Protein AF-A0A7S4I7C9-F1 (afdb_monomer_lite)

Sequence (103 aa):
GVGNGGALPGGGGRRYTVTVQGGARVADLDAELGRRGLMAVASSHPGVGVVGCILGGGVGYASRKHGLACDNVTGAKIVTADGRVRRCSGGGPGPGPGGKNED

Organism: NCBI:txid265563

InterPro domains:
  IPR006094 FAD linked oxidase, N-terminal [PF01565] (16-89)
  IPR016166 FAD-binding domain, PCMH-type [PS51387] (1-103)
  IPR016169 FAD-binding, type PCMH, subdomain 2 [G3DSA:3.30.465.10] (2-103)
  IPR036318 FAD-binding, type PCMH-like superfamily [SSF56176] (15-90)
  IPR050416 FAD-linked Oxidoreductases in Biosynthetic Pathways [PTHR42973] (15-89)

Foldseek 3Di:
DKADWAFDDDDDDTDTDIDDDQADFLLNVCVVQVVVVHDAQAAPDRRDGRNVCLVVQHHDDCCVPQNTNVSSDQKDWDQDPVRDTDIDGPPPDGGPDGDDDDD

pLDDT: mean 80.71, std 20.02, range [33.78, 97.44]

Secondary structure (DSSP, 8-state):
-EEP--BPPSSSS--B--EE-TT-BHHHHHHHHHTTT---S--S-TTSBHHHHHHT----TTHHHH--TGGG--EEEEE-TTS-EEEEE-SS-PPP-PPP---

Structure (mmCIF, N/CA/C/O backbone):
data_AF-A0A7S4I7C9-F1
#
_entry.id   AF-A0A7S4I7C9-F1
#
loop_
_atom_site.group_PDB
_atom_site.id
_atom_site.type_symbol
_atom_site.label_atom_id
_atom_site.label_alt_id
_atom_site.label_comp_id
_atom_site.label_asym_id
_atom_site.label_entity_id
_atom_site.label_seq_id
_atom_site.pdbx_PDB_ins_code
_atom_site.Cartn_x
_atom_site.Cartn_y
_atom_site.Cartn_z
_atom_site.occupancy
_atom_site.B_iso_or_equiv
_atom_site.auth_seq_id
_atom_site.auth_comp_id
_atom_site.auth_asym_id
_atom_site.auth_atom_id
_atom_site.pdbx_PDB_model_num
ATOM 1 N N . GLY A 1 1 ? -11.426 -7.096 -3.349 1.00 55.12 1 GLY A N 1
ATOM 2 C CA . GLY A 1 1 ? -11.489 -6.756 -4.785 1.00 55.12 1 GLY A CA 1
ATOM 3 C C . GLY A 1 1 ? -10.744 -5.468 -5.098 1.00 55.12 1 GLY A C 1
ATOM 4 O O . GLY A 1 1 ? -10.448 -4.700 -4.184 1.00 55.12 1 GLY A O 1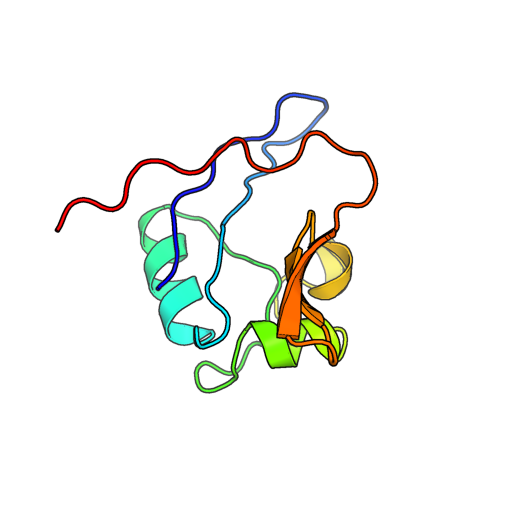
ATOM 5 N N . VAL A 1 2 ? -10.443 -5.248 -6.379 1.00 67.69 2 VAL A N 1
ATOM 6 C CA . VAL A 1 2 ? -9.883 -4.002 -6.935 1.00 67.69 2 VAL A CA 1
ATOM 7 C C . VAL A 1 2 ? -11.026 -3.272 -7.641 1.00 67.69 2 VAL A C 1
ATOM 9 O O . VAL A 1 2 ? -11.719 -3.860 -8.461 1.00 67.69 2 VAL A O 1
ATOM 12 N N . GLY A 1 3 ? -11.292 -2.029 -7.251 1.00 63.12 3 GLY A N 1
ATOM 13 C CA . GLY A 1 3 ? -12.405 -1.219 -7.737 1.00 63.12 3 GLY A CA 1
ATOM 14 C C . GLY A 1 3 ? -11.967 -0.156 -8.741 1.00 63.12 3 GLY A C 1
ATOM 15 O O . GLY A 1 3 ? -10.828 0.315 -8.722 1.00 63.12 3 GLY A O 1
ATOM 16 N N . ASN A 1 4 ? -12.906 0.263 -9.591 1.00 55.28 4 ASN A N 1
ATOM 17 C CA . ASN A 1 4 ? -12.697 1.317 -10.580 1.00 55.28 4 ASN A CA 1
ATOM 18 C C . ASN A 1 4 ? -12.232 2.630 -9.932 1.00 55.28 4 ASN A C 1
ATOM 20 O O . ASN A 1 4 ? -12.791 3.079 -8.930 1.00 55.28 4 ASN A O 1
ATOM 24 N N . GLY A 1 5 ? -11.270 3.297 -10.561 1.00 56.72 5 GLY A N 1
ATOM 25 C CA . GLY A 1 5 ? -11.037 4.715 -10.330 1.00 56.72 5 GLY A CA 1
ATOM 26 C C . GLY A 1 5 ? -10.700 5.439 -11.633 1.00 56.72 5 GLY A C 1
ATOM 27 O O . GLY A 1 5 ? -10.338 4.829 -12.641 1.00 56.72 5 GLY A O 1
ATOM 28 N N . GLY A 1 6 ? -10.966 6.744 -11.634 1.00 57.59 6 GLY A N 1
ATOM 29 C CA . GLY A 1 6 ? -10.916 7.598 -12.819 1.00 57.59 6 GLY A CA 1
ATOM 30 C C . GLY A 1 6 ? -9.614 8.386 -12.949 1.00 57.59 6 GLY A C 1
ATOM 31 O O . GLY A 1 6 ? -8.727 8.320 -12.093 1.00 57.59 6 GLY A O 1
ATOM 32 N N . ALA A 1 7 ? -9.517 9.152 -14.035 1.00 56.91 7 ALA A N 1
ATOM 33 C CA . ALA A 1 7 ? -8.467 10.148 -14.210 1.00 56.91 7 ALA A CA 1
ATOM 34 C C . ALA A 1 7 ? -8.726 11.361 -13.298 1.00 56.91 7 ALA A C 1
ATOM 36 O O . ALA A 1 7 ? -9.859 11.831 -13.205 1.00 56.91 7 ALA A O 1
ATOM 37 N N . LEU A 1 8 ? -7.685 11.876 -12.644 1.00 49.91 8 LEU A N 1
ATOM 38 C CA . LEU A 1 8 ? -7.765 13.126 -11.887 1.00 49.91 8 LEU A CA 1
ATOM 39 C C . LEU A 1 8 ? -7.668 14.327 -12.847 1.00 49.91 8 LEU A C 1
ATOM 41 O O . LEU A 1 8 ? -6.786 14.331 -13.711 1.00 49.91 8 LEU A O 1
ATOM 45 N N . PRO A 1 9 ? -8.525 15.355 -12.713 1.00 41.09 9 PRO A N 1
ATOM 46 C CA . PRO A 1 9 ? -8.378 16.586 -13.481 1.00 41.09 9 PRO A CA 1
ATOM 47 C C . PRO A 1 9 ? -7.222 17.445 -12.933 1.00 41.09 9 PRO A C 1
ATOM 49 O O . PRO A 1 9 ? -7.174 17.727 -11.738 1.00 41.09 9 PRO A O 1
ATOM 52 N N . GLY A 1 10 ? -6.318 17.888 -13.818 1.00 39.91 10 GLY A N 1
ATOM 53 C CA . GLY A 1 10 ? -5.306 18.920 -13.536 1.00 39.91 10 GLY A CA 1
ATOM 54 C C . GLY A 1 10 ? -3.861 18.555 -13.916 1.00 39.91 10 GLY A C 1
ATOM 55 O O . GLY A 1 10 ? -3.276 17.654 -13.331 1.00 39.91 10 GLY A O 1
ATOM 56 N N . GLY A 1 11 ? -3.284 19.317 -14.860 1.00 39.97 11 GLY A N 1
ATOM 57 C CA . GLY A 1 11 ? -1.839 19.573 -15.019 1.00 39.97 11 GLY A CA 1
ATOM 58 C C . GLY A 1 11 ? -0.915 18.439 -15.502 1.00 39.97 11 GLY A C 1
ATOM 59 O O . GLY A 1 11 ? -0.428 17.641 -14.712 1.00 39.97 11 GLY A O 1
ATOM 60 N N . GLY A 1 12 ? -0.554 18.451 -16.793 1.00 47.94 12 GLY A N 1
ATOM 61 C CA . GLY A 1 12 ? 0.724 17.928 -17.320 1.00 47.94 12 GLY A CA 1
ATOM 62 C C . GLY A 1 12 ? 0.885 16.416 -17.559 1.00 47.94 12 GLY A C 1
ATOM 63 O O . GLY A 1 12 ? 1.772 16.028 -18.316 1.00 47.94 12 GLY A O 1
ATOM 64 N N . GLY A 1 13 ? 0.032 15.551 -17.001 1.00 58.50 13 GLY A N 1
ATOM 65 C CA . GLY A 1 13 ? 0.058 14.104 -17.264 1.00 58.50 13 GLY A CA 1
ATOM 66 C C . GLY A 1 13 ? -1.219 13.394 -16.808 1.00 58.50 13 GLY A C 1
ATOM 67 O O . GLY A 1 13 ? -1.873 13.828 -15.864 1.00 58.50 13 GLY A O 1
ATOM 68 N N . ARG A 1 14 ? -1.609 12.297 -17.475 1.00 73.31 14 ARG A N 1
ATOM 69 C CA . ARG A 1 14 ? -2.797 11.511 -17.081 1.00 73.31 14 ARG A CA 1
ATOM 70 C C . ARG A 1 14 ? -2.496 10.746 -15.786 1.00 73.31 14 ARG A C 1
ATOM 72 O O . ARG A 1 14 ? -1.810 9.729 -15.824 1.00 73.31 14 ARG A O 1
ATOM 79 N N . ARG A 1 15 ? -3.007 11.226 -14.647 1.00 75.50 15 ARG A N 1
ATOM 80 C CA . ARG A 1 15 ? -2.949 10.522 -13.354 1.00 75.50 15 ARG A CA 1
ATOM 81 C C . ARG A 1 15 ? -4.248 9.757 -13.132 1.00 75.50 15 ARG A C 1
ATOM 83 O O . ARG A 1 15 ? -5.321 10.351 -13.172 1.00 75.50 15 ARG A O 1
ATOM 90 N N . TYR A 1 16 ? -4.148 8.457 -12.887 1.00 87.19 16 TYR A N 1
ATOM 91 C CA . TYR A 1 16 ? -5.287 7.592 -12.578 1.00 87.19 16 TYR A CA 1
ATOM 92 C C . TYR A 1 16 ? -5.297 7.254 -11.094 1.00 87.19 16 TYR A C 1
ATOM 94 O O . TYR A 1 16 ? -4.244 7.162 -10.466 1.00 87.19 16 TYR A O 1
ATOM 102 N N . THR A 1 17 ? -6.485 7.071 -10.535 1.00 90.25 17 THR A N 1
ATOM 103 C CA . THR A 1 17 ? -6.664 6.527 -9.185 1.00 90.25 17 THR A CA 1
ATOM 104 C C . THR A 1 17 ? -7.317 5.160 -9.292 1.00 90.25 17 THR A C 1
ATOM 106 O O . THR A 1 17 ? -8.094 4.917 -10.206 1.00 90.25 17 THR A O 1
ATOM 109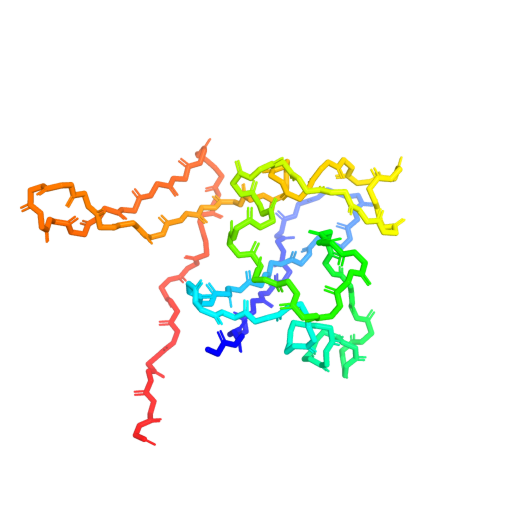 N N . VAL A 1 18 ? -7.010 4.266 -8.360 1.00 91.94 18 VAL A N 1
ATOM 110 C CA . VAL A 1 18 ? -7.639 2.951 -8.221 1.00 91.94 18 VAL A CA 1
ATOM 111 C C . VAL A 1 18 ? -7.981 2.754 -6.750 1.00 91.94 18 VAL A C 1
ATOM 113 O O . VAL A 1 18 ? -7.212 3.161 -5.879 1.00 91.94 18 VAL A O 1
ATOM 116 N N . THR A 1 19 ? -9.141 2.164 -6.460 1.00 93.81 19 THR A N 1
ATOM 117 C CA . THR A 1 19 ? -9.512 1.830 -5.079 1.00 93.81 19 THR A CA 1
ATOM 118 C C . THR A 1 19 ? -9.237 0.356 -4.846 1.00 93.81 19 THR A C 1
ATOM 120 O O . THR A 1 19 ? -9.781 -0.491 -5.543 1.00 93.81 19 THR A O 1
ATOM 123 N N . VAL A 1 20 ? -8.423 0.028 -3.851 1.00 92.88 20 VAL A N 1
ATOM 124 C CA . VAL A 1 20 ? -8.097 -1.358 -3.496 1.00 92.88 20 VAL A CA 1
ATOM 125 C C . VAL A 1 20 ? -8.701 -1.709 -2.146 1.00 92.88 20 VAL A C 1
ATOM 127 O O . VAL A 1 20 ? -8.715 -0.891 -1.226 1.00 92.88 20 VAL A O 1
ATOM 130 N N . GLN A 1 21 ? -9.222 -2.926 -2.013 1.00 93.94 21 GLN A N 1
ATOM 131 C CA . GLN A 1 21 ? -9.673 -3.415 -0.714 1.00 93.94 21 GLN A CA 1
ATOM 132 C C . GLN A 1 21 ? -8.516 -3.926 0.144 1.00 93.94 21 GLN A C 1
ATOM 134 O O . GLN A 1 21 ? -7.481 -4.340 -0.372 1.00 93.94 21 GLN A O 1
ATOM 139 N N . GLY A 1 22 ? -8.736 -3.944 1.463 1.00 91.62 22 GLY A N 1
ATOM 140 C CA . GLY A 1 22 ? -7.716 -4.259 2.469 1.00 91.62 22 GLY A CA 1
ATOM 141 C C . GLY A 1 22 ? -6.970 -5.579 2.257 1.00 91.62 22 GLY A C 1
ATOM 142 O O . GLY A 1 22 ? -5.783 -5.660 2.551 1.00 91.62 22 GLY A O 1
ATOM 143 N N . GLY A 1 23 ? -7.652 -6.591 1.715 1.00 94.12 23 GLY A N 1
ATOM 144 C CA . GLY A 1 23 ? -7.093 -7.922 1.461 1.00 94.12 23 GLY A CA 1
ATOM 145 C C . GLY A 1 23 ? -6.617 -8.176 0.028 1.00 94.12 23 GLY A C 1
ATOM 146 O O . GLY A 1 23 ? -6.358 -9.326 -0.305 1.00 94.12 23 GLY A O 1
ATOM 147 N N . ALA A 1 24 ? -6.555 -7.160 -0.840 1.00 95.38 24 ALA A N 1
ATOM 148 C CA . ALA A 1 24 ? -6.132 -7.352 -2.229 1.00 95.38 24 ALA A CA 1
ATOM 149 C C . ALA A 1 24 ? -4.650 -7.752 -2.322 1.00 95.38 24 ALA A C 1
ATOM 151 O O . ALA A 1 24 ? -3.807 -7.210 -1.595 1.00 95.38 24 ALA A O 1
ATOM 152 N N . ARG A 1 25 ? -4.329 -8.666 -3.245 1.00 96.62 25 ARG A N 1
ATOM 153 C CA . ARG A 1 25 ? -2.946 -9.024 -3.586 1.00 96.62 25 ARG A CA 1
ATOM 154 C C . ARG A 1 25 ? -2.449 -8.196 -4.763 1.00 96.62 25 ARG A C 1
ATOM 156 O O . ARG A 1 25 ? -3.242 -7.714 -5.570 1.00 96.62 25 ARG A O 1
ATOM 163 N N . VAL A 1 26 ? -1.129 -8.052 -4.870 1.00 94.62 26 VAL A N 1
ATOM 164 C CA . VAL A 1 26 ? -0.495 -7.379 -6.015 1.00 94.62 26 VAL A CA 1
ATOM 165 C C . VAL A 1 26 ? -0.907 -8.046 -7.328 1.00 94.62 26 VAL A C 1
ATOM 167 O O . VAL A 1 26 ? -1.251 -7.343 -8.268 1.00 94.62 26 VAL A O 1
ATOM 170 N N . ALA A 1 27 ? -0.990 -9.380 -7.367 1.00 94.69 27 ALA A N 1
ATOM 171 C CA . ALA A 1 27 ? -1.466 -10.101 -8.548 1.00 94.69 27 ALA A CA 1
ATOM 172 C C . ALA A 1 27 ? -2.860 -9.643 -9.021 1.00 94.69 27 ALA A C 1
ATOM 174 O O . ALA A 1 27 ? -3.068 -9.456 -10.218 1.00 94.69 27 ALA A O 1
ATOM 175 N N . ASP A 1 28 ? -3.800 -9.427 -8.093 1.00 94.44 28 ASP A N 1
ATOM 176 C CA . ASP A 1 28 ? -5.163 -8.988 -8.423 1.00 94.44 28 ASP A CA 1
ATOM 177 C C . ASP A 1 28 ? -5.164 -7.553 -8.968 1.00 94.44 28 ASP A C 1
ATOM 179 O O . ASP A 1 28 ? -5.903 -7.221 -9.896 1.00 94.44 28 ASP A O 1
ATOM 183 N N . LEU A 1 29 ? -4.322 -6.696 -8.382 1.00 93.81 29 LEU A N 1
ATOM 184 C CA . LEU A 1 29 ? -4.136 -5.310 -8.801 1.00 93.81 29 LEU A CA 1
ATOM 185 C C . LEU A 1 29 ? -3.534 -5.226 -10.205 1.00 93.81 29 LEU A C 1
ATOM 187 O O . LEU A 1 29 ? -4.067 -4.513 -11.053 1.00 93.81 29 LEU A O 1
ATOM 191 N N . ASP A 1 30 ? -2.468 -5.978 -10.462 1.00 93.31 30 ASP A N 1
ATOM 192 C CA . ASP A 1 30 ? -1.786 -5.990 -11.753 1.00 93.31 30 ASP A CA 1
ATOM 193 C C . ASP A 1 30 ? -2.657 -6.605 -12.849 1.00 93.31 30 ASP A C 1
ATOM 195 O O . ASP A 1 30 ? -2.686 -6.088 -13.965 1.00 93.31 30 ASP A O 1
ATOM 199 N N . ALA A 1 31 ? -3.420 -7.659 -12.541 1.00 93.25 31 ALA A N 1
ATOM 200 C CA . ALA A 1 31 ? -4.361 -8.247 -13.490 1.00 93.25 31 ALA A CA 1
ATOM 201 C C . ALA A 1 31 ? -5.443 -7.239 -13.913 1.00 93.25 31 ALA A C 1
ATOM 203 O O . ALA A 1 31 ? -5.723 -7.096 -15.104 1.00 93.25 31 ALA A O 1
ATOM 204 N N . GLU A 1 32 ? -6.027 -6.505 -12.962 1.00 92.06 32 GLU A N 1
ATOM 205 C CA . GLU A 1 32 ? -7.075 -5.523 -13.255 1.00 92.06 32 GLU A CA 1
ATOM 206 C C . GLU A 1 32 ? -6.534 -4.292 -13.997 1.00 92.06 32 GLU A C 1
ATOM 208 O O . GLU A 1 32 ? -7.131 -3.824 -14.971 1.00 92.06 32 GLU A O 1
ATOM 213 N N . LEU A 1 33 ? -5.383 -3.766 -13.574 1.00 91.31 33 LEU A N 1
ATOM 214 C CA . LEU A 1 33 ? -4.770 -2.600 -14.210 1.00 91.31 33 LEU A CA 1
ATOM 215 C C . LEU A 1 33 ? -4.167 -2.936 -15.578 1.00 91.31 33 LEU A C 1
ATOM 217 O O . LEU A 1 33 ? -4.293 -2.139 -16.512 1.00 91.31 33 LEU A O 1
ATOM 221 N N . GLY A 1 34 ? -3.595 -4.130 -15.735 1.00 89.94 34 GLY A N 1
ATOM 222 C CA . GLY A 1 34 ? -3.011 -4.608 -16.986 1.00 89.94 34 GLY A CA 1
ATOM 223 C C . GLY A 1 34 ? -4.028 -4.661 -18.125 1.00 89.94 34 GLY A C 1
ATOM 224 O O . GLY A 1 34 ? -3.725 -4.233 -19.238 1.00 89.94 34 GLY A O 1
ATOM 225 N N . ARG A 1 35 ? -5.282 -5.044 -17.838 1.00 90.69 35 ARG A N 1
ATOM 226 C CA . ARG A 1 35 ? -6.400 -5.005 -18.807 1.00 90.69 35 ARG A CA 1
ATOM 227 C C . ARG A 1 35 ? -6.706 -3.602 -19.341 1.00 90.69 35 ARG A C 1
ATOM 229 O O . ARG A 1 35 ? -7.387 -3.466 -20.353 1.00 90.69 35 ARG A O 1
ATOM 236 N N . ARG A 1 36 ? -6.221 -2.565 -18.658 1.00 86.81 36 ARG A N 1
ATOM 237 C CA . ARG A 1 36 ? -6.437 -1.146 -18.971 1.00 86.81 36 ARG A CA 1
ATOM 238 C C . ARG A 1 36 ? -5.160 -0.457 -19.457 1.00 86.81 36 ARG A C 1
ATOM 240 O O . ARG A 1 36 ? -5.172 0.755 -19.658 1.00 86.81 36 ARG A O 1
ATOM 247 N N . GLY A 1 37 ? -4.063 -1.203 -19.612 1.00 89.31 37 GLY A N 1
ATOM 248 C CA . GLY A 1 37 ? -2.747 -0.645 -19.925 1.00 89.31 37 GLY A CA 1
ATOM 249 C C . GLY A 1 37 ? -2.197 0.260 -18.817 1.00 89.31 37 GLY A C 1
ATOM 250 O O . GLY A 1 37 ? -1.441 1.188 -19.100 1.00 89.31 37 GLY A O 1
ATOM 251 N N . LEU A 1 38 ? -2.615 0.036 -17.568 1.00 90.50 38 LEU A N 1
ATOM 252 C CA . LEU A 1 38 ? -2.189 0.794 -16.394 1.00 90.50 38 LEU A CA 1
ATOM 253 C C . LEU A 1 38 ? -1.300 -0.066 -15.488 1.00 90.50 38 LEU A C 1
ATOM 255 O O . LEU A 1 38 ? -1.337 -1.292 -15.529 1.00 90.50 38 LEU A O 1
ATOM 259 N N . MET A 1 39 ? -0.526 0.599 -14.633 1.00 89.31 39 MET A N 1
ATOM 260 C CA . MET A 1 39 ? 0.282 -0.021 -13.584 1.00 89.31 39 MET A CA 1
ATOM 261 C C . MET A 1 39 ? 0.240 0.871 -12.343 1.00 89.31 39 MET A C 1
ATOM 263 O O . MET A 1 39 ? 0.284 2.098 -12.459 1.00 89.31 39 MET A O 1
ATOM 267 N N . ALA A 1 40 ? 0.160 0.261 -11.162 1.00 90.44 40 ALA A N 1
ATOM 268 C CA . ALA A 1 40 ? 0.293 0.961 -9.890 1.00 90.44 40 ALA A CA 1
ATOM 269 C C . ALA A 1 40 ? 1.724 0.852 -9.352 1.00 90.44 40 ALA A C 1
ATOM 271 O O . ALA A 1 40 ? 2.471 -0.070 -9.678 1.00 90.44 40 ALA A O 1
ATOM 272 N N . VAL A 1 41 ? 2.101 1.786 -8.482 1.00 91.94 41 VAL A N 1
ATOM 273 C CA . VAL A 1 41 ? 3.312 1.645 -7.671 1.00 91.94 41 VAL A CA 1
ATOM 274 C C . VAL A 1 41 ? 2.993 0.685 -6.523 1.00 91.94 41 VAL A C 1
ATOM 276 O O . VAL A 1 41 ? 2.299 1.055 -5.581 1.00 91.94 41 VAL A O 1
ATOM 279 N N . ALA A 1 42 ? 3.463 -0.555 -6.624 1.00 92.56 42 ALA A N 1
ATOM 280 C CA . ALA A 1 42 ? 3.305 -1.609 -5.621 1.00 92.56 42 ALA A CA 1
ATOM 281 C C . ALA A 1 42 ? 4.553 -2.509 -5.601 1.00 92.56 42 ALA A C 1
ATOM 283 O O . ALA A 1 42 ? 5.471 -2.306 -6.396 1.00 92.56 42 ALA A O 1
ATOM 284 N N . SER A 1 43 ? 4.603 -3.492 -4.696 1.00 91.31 43 SER A N 1
ATOM 285 C CA . SER A 1 43 ? 5.670 -4.505 -4.671 1.00 91.31 43 SER A CA 1
ATOM 286 C C . SER A 1 43 ? 5.755 -5.250 -6.006 1.00 91.31 43 SER A C 1
ATOM 288 O O . SER A 1 43 ? 4.743 -5.456 -6.661 1.00 91.31 43 SER A O 1
ATOM 290 N N . SER A 1 44 ? 6.946 -5.710 -6.391 1.00 90.50 44 SER A N 1
ATOM 291 C CA . SER A 1 44 ? 7.123 -6.593 -7.553 1.00 90.50 44 SER A CA 1
ATOM 292 C C . SER A 1 44 ? 6.705 -8.047 -7.297 1.00 90.50 44 SER A C 1
ATOM 294 O O . SER A 1 44 ? 6.670 -8.839 -8.236 1.00 90.50 44 SER A O 1
ATOM 296 N N . HIS A 1 45 ? 6.419 -8.433 -6.046 1.00 92.62 45 HIS A N 1
ATOM 297 C CA . HIS A 1 45 ? 6.060 -9.810 -5.715 1.00 92.62 45 HIS A CA 1
ATOM 298 C C . HIS A 1 45 ? 4.532 -10.015 -5.717 1.00 92.62 45 HIS A C 1
ATOM 300 O O . HIS A 1 45 ? 3.836 -9.413 -4.894 1.00 92.62 45 HIS A O 1
ATOM 306 N N . PRO A 1 46 ? 3.989 -10.915 -6.560 1.00 90.19 46 PRO A N 1
ATOM 307 C CA . PRO A 1 46 ? 2.544 -11.036 -6.792 1.00 90.19 46 PRO A CA 1
ATOM 308 C C . PRO A 1 46 ? 1.752 -11.500 -5.560 1.00 90.19 46 PRO A C 1
ATOM 310 O O . PRO A 1 46 ? 0.588 -11.133 -5.397 1.00 90.19 46 PRO A O 1
ATOM 313 N N . GLY A 1 47 ? 2.376 -12.294 -4.680 1.00 93.69 47 GLY A N 1
ATOM 314 C CA . GLY A 1 47 ? 1.748 -12.820 -3.464 1.00 93.69 47 GLY A CA 1
ATOM 315 C C . GLY A 1 47 ? 1.621 -11.814 -2.314 1.00 93.69 47 GLY A C 1
ATOM 316 O O . GLY A 1 47 ? 0.931 -12.099 -1.337 1.00 93.69 47 GLY A O 1
ATOM 317 N N . VAL A 1 48 ? 2.267 -10.647 -2.406 1.00 94.94 48 VAL A N 1
ATOM 318 C CA . VAL A 1 48 ? 2.241 -9.632 -1.345 1.00 94.94 48 VAL A CA 1
ATOM 319 C C . VAL A 1 48 ? 0.875 -8.941 -1.299 1.00 94.94 48 VAL A C 1
ATOM 321 O O . VAL A 1 48 ? 0.267 -8.640 -2.327 1.00 94.94 48 VAL A O 1
ATOM 324 N N . GLY A 1 49 ? 0.391 -8.665 -0.086 1.00 95.56 49 GLY A N 1
ATOM 325 C CA . GLY A 1 49 ? -0.797 -7.841 0.122 1.00 95.56 49 GLY A CA 1
ATOM 326 C C . GLY A 1 49 ? -0.518 -6.370 -0.192 1.00 95.56 49 GLY A C 1
ATOM 327 O O . GLY A 1 49 ? 0.455 -5.799 0.304 1.00 95.56 49 GLY A O 1
ATOM 328 N N . VAL A 1 50 ? -1.397 -5.733 -0.968 1.00 95.38 50 VAL A N 1
ATOM 329 C CA . VAL A 1 50 ? -1.228 -4.341 -1.424 1.00 95.38 50 VAL A CA 1
ATOM 330 C C . VAL A 1 50 ? -1.155 -3.375 -0.241 1.00 95.38 50 VAL A C 1
ATOM 332 O O . VAL A 1 50 ? -0.252 -2.545 -0.170 1.00 95.38 50 VAL A O 1
ATOM 335 N N . VAL A 1 51 ? -2.066 -3.508 0.728 1.00 94.69 51 VAL A N 1
ATOM 336 C CA . VAL A 1 51 ? -2.106 -2.610 1.894 1.00 94.69 51 VAL A CA 1
ATOM 337 C C . VAL A 1 51 ? -0.879 -2.780 2.786 1.00 94.69 51 VAL A C 1
ATOM 339 O O . VAL A 1 51 ? -0.312 -1.783 3.219 1.00 94.69 51 VAL A O 1
ATOM 342 N N . GLY A 1 52 ? -0.415 -4.013 3.008 1.00 93.94 52 GLY A N 1
ATOM 343 C CA . GLY A 1 52 ? 0.816 -4.256 3.768 1.00 93.94 52 GLY A CA 1
ATOM 344 C C . GLY A 1 52 ? 2.041 -3.632 3.094 1.00 93.94 52 GLY A C 1
ATOM 345 O O . GLY A 1 52 ? 2.845 -2.983 3.758 1.00 93.94 52 GLY A O 1
ATOM 346 N N . CYS A 1 53 ? 2.140 -3.757 1.766 1.00 95.00 53 CYS A N 1
ATOM 347 C CA . CYS A 1 53 ? 3.191 -3.118 0.974 1.00 95.00 53 CYS A CA 1
ATOM 348 C C . CYS A 1 53 ? 3.183 -1.591 1.129 1.00 95.00 53 CYS A C 1
ATOM 350 O O . CYS A 1 53 ? 4.231 -1.001 1.375 1.00 95.00 53 CYS A O 1
ATOM 352 N N . ILE A 1 54 ? 2.008 -0.969 1.031 1.00 95.12 54 ILE A N 1
ATOM 353 C CA . ILE A 1 54 ? 1.836 0.481 1.171 1.00 95.12 54 ILE A CA 1
ATOM 354 C C . ILE A 1 54 ? 2.216 0.959 2.577 1.00 95.12 54 ILE A C 1
ATOM 356 O O . ILE A 1 54 ? 2.942 1.939 2.712 1.00 95.12 54 ILE A O 1
ATOM 360 N N . LEU A 1 55 ? 1.746 0.280 3.628 1.00 92.75 55 LEU A N 1
ATOM 361 C CA . LEU A 1 55 ? 2.022 0.679 5.013 1.00 92.75 55 LEU A CA 1
ATOM 362 C C . LEU A 1 55 ? 3.507 0.545 5.381 1.00 92.75 55 LEU A C 1
ATOM 364 O O . LEU A 1 55 ? 3.990 1.288 6.229 1.00 92.75 55 LEU A O 1
ATOM 368 N N . GLY A 1 56 ? 4.234 -0.361 4.723 1.00 92.94 56 GLY A N 1
ATOM 369 C CA . GLY A 1 56 ? 5.691 -0.483 4.826 1.00 92.94 56 GLY A CA 1
ATOM 370 C C . GLY A 1 56 ? 6.481 0.429 3.875 1.00 92.94 56 GLY A C 1
ATOM 371 O O . GLY A 1 56 ? 7.688 0.248 3.734 1.00 92.94 56 GLY A O 1
ATOM 372 N N . GLY A 1 57 ? 5.829 1.360 3.173 1.00 91.62 57 GLY A N 1
ATOM 373 C CA . GLY A 1 57 ? 6.426 2.213 2.142 1.00 91.62 57 GLY A CA 1
ATOM 374 C C . GLY A 1 57 ? 6.238 1.633 0.741 1.00 91.62 57 GLY A C 1
ATOM 375 O O . GLY A 1 57 ? 5.517 2.202 -0.074 1.00 91.62 57 GLY A O 1
ATOM 376 N N . GLY A 1 58 ? 6.840 0.469 0.486 1.00 89.12 58 GLY A N 1
ATOM 377 C CA . GLY A 1 58 ? 6.615 -0.325 -0.725 1.00 89.12 58 GLY A CA 1
ATOM 378 C C . GLY A 1 58 ? 7.426 0.126 -1.943 1.00 89.12 58 GLY A C 1
ATOM 379 O O . GLY A 1 58 ? 7.226 1.214 -2.480 1.00 89.12 58 GLY A O 1
ATOM 380 N N . VAL A 1 59 ? 8.317 -0.754 -2.411 1.00 92.69 59 VAL A N 1
ATOM 381 C CA . VAL A 1 59 ? 9.181 -0.539 -3.584 1.00 92.69 59 VAL A CA 1
ATOM 382 C C . VAL A 1 59 ? 8.834 -1.549 -4.677 1.00 92.69 59 VAL A C 1
ATOM 384 O O . VAL A 1 59 ? 8.714 -2.744 -4.404 1.00 92.69 59 VAL A O 1
ATOM 387 N N . GLY A 1 60 ? 8.744 -1.081 -5.921 1.00 89.44 60 GLY A N 1
ATOM 388 C CA . GLY A 1 60 ? 8.631 -1.930 -7.105 1.00 89.44 60 GLY A CA 1
ATOM 389 C C . GLY A 1 60 ? 9.081 -1.235 -8.384 1.00 89.44 60 GLY A C 1
ATOM 390 O O . GLY A 1 60 ? 9.786 -0.226 -8.356 1.00 89.44 60 GLY A O 1
ATOM 391 N N . TYR A 1 61 ? 8.681 -1.785 -9.531 1.00 89.50 61 TYR A N 1
ATOM 392 C CA . TYR A 1 61 ? 9.200 -1.382 -10.845 1.00 89.50 61 TYR A CA 1
ATOM 393 C C . TYR A 1 61 ? 9.006 0.107 -11.154 1.00 89.50 61 TYR A C 1
ATOM 395 O O 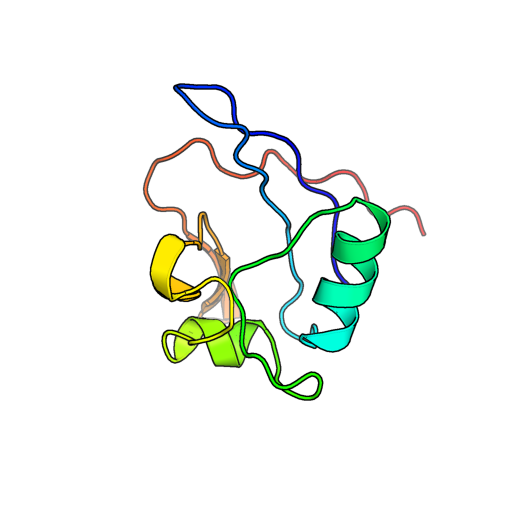. TYR A 1 61 ? 9.903 0.763 -11.687 1.00 89.50 61 TYR A O 1
ATOM 403 N N . ALA A 1 62 ? 7.853 0.654 -10.774 1.00 88.69 62 ALA A N 1
ATOM 404 C CA . ALA A 1 62 ? 7.501 2.048 -11.003 1.00 88.69 62 ALA A CA 1
ATOM 405 C C . ALA A 1 62 ? 8.147 3.020 -9.993 1.00 88.69 62 ALA A C 1
ATOM 407 O O . ALA A 1 62 ? 8.117 4.235 -10.212 1.00 88.69 62 ALA A O 1
ATOM 408 N N . SER A 1 63 ? 8.773 2.521 -8.919 1.00 90.31 63 SER A N 1
ATOM 409 C CA . SER A 1 63 ? 9.170 3.369 -7.792 1.00 90.31 63 SER A CA 1
ATOM 410 C C . SER A 1 63 ? 10.270 4.374 -8.112 1.00 90.31 63 SER A C 1
ATOM 412 O O . SER A 1 63 ? 10.242 5.492 -7.608 1.00 90.31 63 SER A O 1
ATOM 414 N N . ARG A 1 64 ? 11.201 4.047 -9.022 1.00 89.00 64 ARG A N 1
ATOM 415 C CA . ARG A 1 64 ? 12.255 4.996 -9.437 1.00 89.00 64 ARG A CA 1
ATOM 416 C C . ARG A 1 64 ? 11.705 6.275 -10.071 1.00 89.00 64 ARG A C 1
ATOM 418 O O . ARG A 1 64 ? 12.362 7.305 -10.015 1.00 89.00 64 ARG A O 1
ATOM 425 N N . LYS A 1 65 ? 10.540 6.193 -10.717 1.00 88.75 65 LYS A N 1
ATOM 426 C CA . LYS A 1 65 ? 9.911 7.320 -11.418 1.00 88.75 65 LYS A CA 1
ATOM 427 C C . LYS A 1 65 ? 8.799 7.971 -10.596 1.00 88.75 65 LYS A C 1
ATOM 429 O O . LYS A 1 65 ? 8.55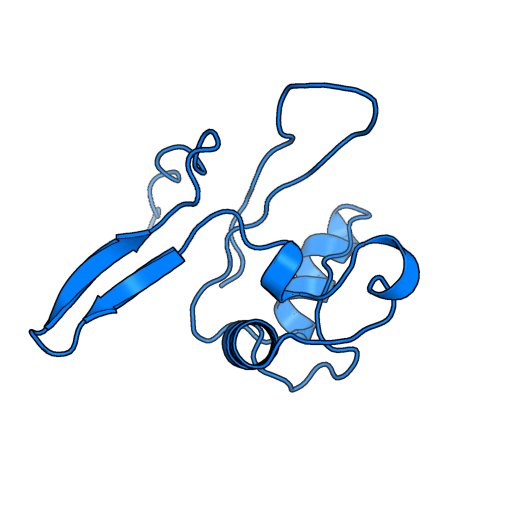4 9.161 -10.754 1.00 88.75 65 LYS A O 1
ATOM 434 N N . HIS A 1 66 ? 8.116 7.190 -9.761 1.00 87.31 66 HIS A N 1
ATOM 435 C CA . HIS A 1 66 ? 6.871 7.597 -9.108 1.00 87.31 66 HIS A CA 1
ATOM 436 C C . HIS A 1 66 ? 6.928 7.591 -7.573 1.00 87.31 66 HIS A C 1
ATOM 438 O O . HIS A 1 66 ? 5.906 7.845 -6.944 1.00 87.31 66 HIS A O 1
ATOM 444 N N . GLY A 1 67 ? 8.093 7.337 -6.970 1.00 92.31 67 GLY A N 1
ATOM 445 C CA . GLY A 1 67 ? 8.252 7.266 -5.515 1.00 92.31 67 GLY A CA 1
ATOM 446 C C . GLY A 1 67 ? 7.814 5.924 -4.931 1.00 92.31 67 GLY A C 1
ATOM 447 O O . GLY A 1 67 ? 7.657 4.930 -5.639 1.00 92.31 67 GLY A O 1
ATOM 448 N N . LEU A 1 68 ? 7.638 5.865 -3.619 1.00 93.81 68 LEU A N 1
ATOM 449 C CA . LEU A 1 68 ? 7.165 4.669 -2.930 1.00 93.81 68 LEU A CA 1
ATOM 450 C C . LEU A 1 68 ? 5.663 4.448 -3.159 1.00 93.81 68 LEU A C 1
ATOM 452 O O . LEU A 1 68 ? 4.925 5.352 -3.559 1.00 93.81 68 LEU A O 1
ATOM 456 N N . ALA A 1 69 ? 5.180 3.237 -2.885 1.00 93.00 69 ALA A N 1
ATOM 457 C CA . ALA A 1 69 ? 3.750 2.941 -2.946 1.00 93.00 69 ALA A CA 1
ATOM 458 C C . ALA A 1 69 ? 2.949 3.849 -1.989 1.00 93.00 69 ALA A C 1
ATOM 460 O O . ALA A 1 69 ? 1.876 4.330 -2.357 1.00 93.00 69 ALA A O 1
ATOM 461 N N . CYS A 1 70 ? 3.496 4.165 -0.807 1.00 92.81 70 CYS A N 1
ATOM 462 C CA . CYS A 1 70 ? 2.897 5.103 0.147 1.00 92.81 70 CYS A CA 1
ATOM 463 C C . CYS A 1 70 ? 2.751 6.530 -0.399 1.00 92.81 70 CYS A C 1
ATOM 465 O O . CYS A 1 70 ? 1.737 7.174 -0.135 1.00 92.81 70 CYS A O 1
ATOM 467 N N . ASP A 1 71 ? 3.697 6.995 -1.221 1.00 91.69 71 ASP A N 1
ATOM 468 C CA . ASP A 1 71 ? 3.682 8.348 -1.801 1.00 91.69 71 ASP A CA 1
ATOM 469 C C . ASP A 1 71 ? 2.536 8.534 -2.810 1.00 91.69 71 ASP A C 1
ATOM 471 O O . ASP A 1 71 ? 2.170 9.650 -3.184 1.00 91.69 71 ASP A O 1
ATOM 475 N N . ASN A 1 72 ? 1.948 7.423 -3.259 1.00 90.50 72 ASN A N 1
ATOM 476 C CA . ASN A 1 72 ? 0.879 7.391 -4.245 1.00 90.50 72 ASN A CA 1
ATOM 477 C C . ASN A 1 72 ? -0.519 7.204 -3.624 1.00 90.50 72 ASN A C 1
ATOM 479 O O . ASN A 1 72 ? -1.508 7.154 -4.359 1.00 90.50 72 ASN A O 1
ATOM 483 N N . VAL A 1 73 ? -0.635 7.146 -2.291 1.00 91.69 73 VAL A N 1
ATOM 484 C CA . VAL A 1 73 ? -1.923 7.016 -1.590 1.00 91.69 73 VAL A CA 1
ATOM 485 C C . VAL A 1 73 ? -2.644 8.361 -1.527 1.00 91.69 73 VAL A C 1
ATOM 487 O O . VAL A 1 73 ? -2.152 9.327 -0.952 1.00 91.69 73 VAL A O 1
ATOM 490 N N . THR A 1 74 ? -3.863 8.418 -2.066 1.00 91.81 74 THR A N 1
ATOM 491 C CA . THR A 1 74 ? -4.705 9.631 -2.041 1.00 91.81 74 THR A CA 1
ATOM 492 C C . THR A 1 74 ? -5.700 9.651 -0.876 1.00 91.81 74 THR A C 1
ATOM 494 O O . THR A 1 74 ? -6.158 10.716 -0.457 1.00 91.81 74 THR A O 1
ATOM 497 N N . GLY A 1 75 ? -6.016 8.485 -0.311 1.00 92.31 75 GLY A N 1
ATOM 498 C CA . GLY A 1 75 ? -6.839 8.354 0.883 1.00 92.31 75 GLY A CA 1
ATOM 499 C C . GLY A 1 75 ? -7.038 6.903 1.310 1.00 92.31 75 GLY A C 1
ATOM 500 O O . GLY A 1 75 ? -6.728 5.973 0.570 1.00 92.31 75 GLY A O 1
ATOM 501 N N . ALA A 1 76 ? -7.574 6.715 2.513 1.00 94.12 76 ALA A N 1
ATOM 502 C CA . ALA A 1 76 ? -7.843 5.405 3.093 1.00 94.12 76 ALA A CA 1
ATOM 503 C C . ALA A 1 76 ? -9.139 5.407 3.911 1.00 94.12 76 ALA A C 1
ATOM 505 O O . ALA A 1 76 ? -9.514 6.411 4.522 1.00 94.12 76 ALA A O 1
ATOM 506 N N . LYS A 1 77 ? -9.811 4.253 3.940 1.00 95.12 77 LYS A N 1
ATOM 507 C CA . LYS A 1 77 ? -10.889 3.943 4.883 1.00 95.12 77 LYS A CA 1
ATOM 508 C C . LYS A 1 77 ? -10.326 2.957 5.902 1.00 95.12 77 LYS A C 1
ATOM 510 O O . LYS A 1 77 ? -9.966 1.846 5.525 1.00 95.12 77 LYS A O 1
ATOM 515 N N . ILE A 1 78 ? -10.236 3.373 7.159 1.00 94.62 78 ILE A N 1
ATOM 516 C CA . ILE A 1 78 ? -9.625 2.596 8.242 1.00 94.62 78 ILE A CA 1
ATOM 517 C C . ILE A 1 78 ? -10.650 2.303 9.334 1.00 94.62 78 ILE A C 1
ATOM 519 O O . ILE A 1 78 ? -11.608 3.057 9.506 1.00 94.62 78 ILE A O 1
ATOM 523 N N . VAL A 1 79 ? -10.441 1.219 10.075 1.00 95.81 79 VAL A N 1
ATOM 524 C CA . VAL A 1 79 ? -11.155 0.942 11.326 1.00 95.81 79 VAL A CA 1
ATOM 525 C C . VAL A 1 79 ? -10.201 1.269 12.467 1.00 95.81 79 VAL A C 1
ATOM 527 O O . VAL A 1 79 ? -9.094 0.737 12.512 1.00 95.81 79 VAL A O 1
ATOM 530 N N . THR A 1 80 ? -10.592 2.190 13.343 1.00 96.94 80 THR A N 1
ATOM 531 C CA . THR A 1 80 ? -9.811 2.568 14.525 1.00 96.94 80 THR A CA 1
ATOM 532 C C . THR A 1 80 ? -10.049 1.588 15.675 1.00 96.94 80 THR A C 1
ATOM 534 O O . THR A 1 80 ? -11.000 0.811 15.653 1.00 96.94 80 THR A O 1
ATOM 537 N N . ALA A 1 81 ? -9.181 1.607 16.693 1.00 96.94 81 ALA A N 1
ATOM 538 C CA . ALA A 1 81 ? -9.249 0.672 17.824 1.00 96.94 81 ALA A CA 1
ATOM 539 C C . ALA A 1 81 ? -10.570 0.747 18.621 1.00 96.94 81 ALA A C 1
ATOM 541 O O . ALA A 1 81 ? -10.971 -0.231 19.239 1.00 96.94 81 ALA A O 1
ATOM 542 N N . ASP A 1 82 ? -11.276 1.880 18.558 1.00 97.12 82 ASP A N 1
ATOM 543 C CA . ASP A 1 82 ? -12.627 2.068 19.107 1.00 97.12 82 ASP A CA 1
ATOM 544 C C . ASP A 1 82 ? -13.738 1.438 18.235 1.00 97.12 82 ASP A C 1
ATOM 546 O O . ASP A 1 82 ? -14.919 1.708 18.445 1.00 97.12 82 ASP A O 1
ATOM 550 N N . GLY A 1 83 ? -13.377 0.651 17.217 1.00 97.38 83 GLY A N 1
ATOM 551 C CA . GLY A 1 83 ? -14.300 0.002 16.286 1.00 97.38 83 GLY A CA 1
ATOM 552 C C . GLY A 1 83 ? -14.928 0.944 15.256 1.00 97.38 83 GLY A C 1
ATOM 553 O O . GLY A 1 83 ? -15.772 0.518 14.467 1.00 97.38 83 GLY A O 1
ATOM 554 N N . ARG A 1 84 ? -14.547 2.229 15.228 1.00 97.44 84 ARG A N 1
ATOM 555 C CA . ARG A 1 84 ? -15.152 3.209 14.317 1.00 97.44 84 ARG A CA 1
ATOM 556 C C . ARG A 1 84 ? -14.460 3.239 12.962 1.00 97.44 84 ARG A C 1
ATOM 558 O O . ARG A 1 84 ? -13.241 3.191 12.847 1.00 97.44 84 ARG A O 1
ATOM 565 N N . VAL A 1 85 ? -15.254 3.416 11.913 1.00 96.75 85 VAL A N 1
ATOM 566 C CA . VAL A 1 85 ? -14.751 3.639 10.556 1.00 96.75 85 VAL A CA 1
ATOM 567 C C . VAL A 1 85 ? -14.371 5.109 10.383 1.00 96.75 85 VAL A C 1
ATOM 569 O O . VAL A 1 85 ? -15.197 5.994 10.599 1.00 96.75 85 VAL A O 1
ATOM 572 N N . ARG A 1 86 ? -13.145 5.381 9.930 1.00 95.19 86 ARG A N 1
ATOM 57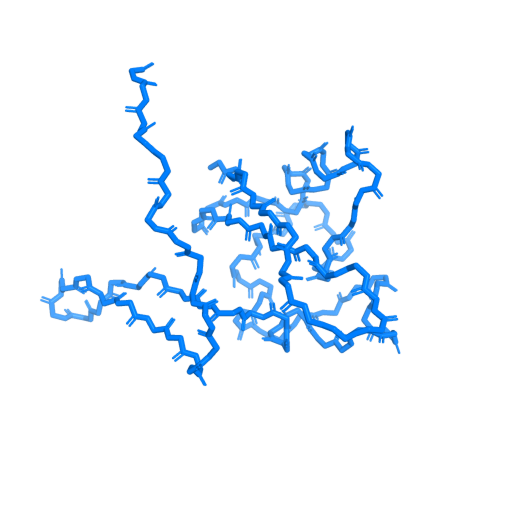3 C CA . ARG A 1 86 ? -12.661 6.724 9.580 1.00 95.19 86 ARG A CA 1
ATOM 574 C C . ARG A 1 86 ? -12.237 6.772 8.116 1.00 95.19 86 ARG A C 1
ATOM 576 O O . ARG A 1 86 ? -11.755 5.782 7.566 1.00 95.19 86 ARG A O 1
ATOM 583 N N . ARG A 1 87 ? -12.405 7.936 7.488 1.00 94.31 87 ARG A N 1
ATOM 584 C CA . ARG A 1 87 ? -11.835 8.246 6.173 1.00 94.31 87 ARG A CA 1
ATOM 585 C C . ARG A 1 87 ? -10.733 9.283 6.358 1.00 94.31 87 ARG A C 1
ATOM 587 O O . ARG A 1 87 ? -10.971 10.313 6.979 1.00 94.31 87 ARG A O 1
ATOM 594 N N . CYS A 1 88 ? -9.559 9.004 5.810 1.00 90.69 88 CYS A N 1
ATOM 595 C CA . CYS A 1 88 ? -8.394 9.881 5.860 1.00 90.69 88 CYS A CA 1
ATOM 596 C C . CYS A 1 88 ? -7.973 10.229 4.429 1.00 90.69 88 CYS A C 1
ATOM 598 O O . CYS A 1 88 ? -7.932 9.349 3.571 1.00 90.69 88 CYS A O 1
ATOM 600 N N . SER A 1 89 ? -7.664 11.495 4.166 1.00 86.38 89 SER A N 1
ATOM 601 C CA . SER A 1 89 ? -7.163 11.979 2.872 1.00 86.38 89 SER A CA 1
ATOM 602 C C . SER A 1 89 ? -6.352 13.254 3.084 1.00 86.38 89 SER A C 1
ATOM 604 O O . SER A 1 89 ? -6.729 14.072 3.918 1.00 86.38 89 SER A O 1
ATOM 606 N N . GLY A 1 90 ? -5.274 13.447 2.320 1.00 70.44 90 GLY A N 1
ATOM 607 C CA . GLY A 1 90 ? -4.330 14.565 2.486 1.00 70.44 90 GLY A CA 1
ATOM 608 C C . GLY A 1 90 ? -4.808 15.945 2.002 1.00 70.44 90 GLY A C 1
ATOM 609 O O . GLY A 1 90 ? -3.988 16.843 1.879 1.00 70.44 90 GLY A O 1
ATOM 610 N N . GLY A 1 91 ? -6.100 16.128 1.699 1.00 53.72 91 GLY A N 1
ATOM 611 C CA . GLY A 1 91 ? -6.671 17.414 1.257 1.00 53.72 91 GLY A CA 1
ATOM 612 C C . GLY A 1 91 ? -6.807 17.616 -0.262 1.00 53.72 91 GLY A C 1
ATOM 613 O O . GLY A 1 91 ? -7.312 18.651 -0.684 1.00 53.72 91 GLY A O 1
ATOM 614 N N . GLY A 1 92 ? -6.422 16.643 -1.096 1.00 49.09 92 GLY A N 1
ATOM 615 C CA . GLY A 1 92 ? -6.800 16.610 -2.520 1.00 49.09 92 GLY A CA 1
ATOM 616 C C . GLY A 1 92 ? -8.228 16.077 -2.726 1.00 49.09 92 GLY A C 1
ATOM 617 O O . GLY A 1 92 ? -8.753 15.433 -1.812 1.00 49.09 92 GLY A O 1
ATOM 618 N N . PRO A 1 93 ? -8.870 16.308 -3.895 1.00 42.81 93 PRO A N 1
ATOM 619 C CA . PRO A 1 93 ? -10.209 15.792 -4.168 1.00 42.81 93 PRO A CA 1
ATOM 620 C C . PRO A 1 93 ? -10.185 14.273 -4.005 1.00 42.81 93 PRO A C 1
ATOM 622 O O . PRO A 1 93 ? -9.519 13.557 -4.753 1.00 42.81 93 PRO A O 1
ATOM 625 N N . GLY A 1 94 ? -10.844 13.791 -2.951 1.00 42.03 94 GLY A N 1
ATOM 626 C CA . GLY A 1 94 ? -10.890 12.371 -2.642 1.00 42.03 94 GLY A CA 1
ATOM 627 C C . GLY A 1 94 ? -11.558 11.592 -3.777 1.00 42.03 94 GLY A C 1
ATOM 628 O O . GLY A 1 94 ? -12.290 12.179 -4.580 1.00 42.03 94 GLY A O 1
ATOM 629 N N . PRO A 1 95 ? -11.360 10.264 -3.849 1.00 49.09 95 PRO A N 1
ATOM 630 C CA . PRO A 1 95 ? -12.190 9.443 -4.716 1.00 49.09 95 PRO A CA 1
ATOM 631 C C . PRO A 1 95 ? -13.649 9.703 -4.326 1.00 49.09 95 PRO A C 1
ATOM 633 O O . PRO A 1 95 ? -14.031 9.484 -3.167 1.00 49.09 95 PRO A O 1
ATOM 636 N N . GLY A 1 96 ? -14.421 10.247 -5.277 1.00 44.03 96 GLY A N 1
ATOM 637 C CA . GLY A 1 96 ? -15.850 10.512 -5.122 1.00 44.03 96 GLY A CA 1
ATOM 638 C C . GLY A 1 96 ? -16.575 9.268 -4.601 1.00 44.03 96 GLY A C 1
ATOM 639 O O . GLY A 1 96 ? -16.026 8.166 -4.695 1.00 44.03 96 GLY A O 1
ATOM 640 N N . PRO A 1 97 ? -17.763 9.417 -3.991 1.00 41.78 97 PRO A N 1
ATOM 641 C CA . PRO A 1 97 ? -18.485 8.296 -3.398 1.00 41.78 97 PRO A CA 1
ATOM 642 C C . PRO A 1 97 ? -18.606 7.168 -4.431 1.00 41.78 97 PRO A C 1
ATOM 644 O O . PRO A 1 97 ? -19.278 7.314 -5.448 1.00 41.78 97 PRO A O 1
ATOM 647 N N . GLY A 1 98 ? -17.852 6.089 -4.198 1.00 43.91 98 GLY A N 1
ATO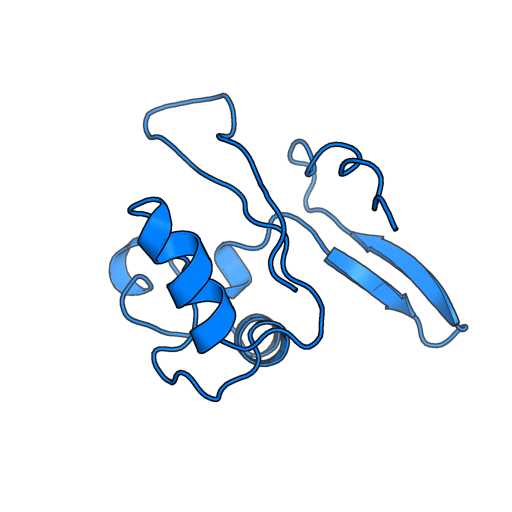M 648 C CA . GLY A 1 98 ? -17.769 4.947 -5.096 1.00 43.91 98 GLY A CA 1
ATOM 649 C C . GLY A 1 98 ? -19.154 4.357 -5.307 1.00 43.91 98 GLY A C 1
ATOM 650 O O . GLY A 1 98 ? -19.933 4.259 -4.357 1.00 43.91 98 GLY A O 1
ATOM 651 N N . GLY A 1 99 ? -19.438 4.027 -6.567 1.00 38.06 99 GLY A N 1
ATOM 652 C CA . GLY A 1 99 ? -20.696 3.461 -7.026 1.00 38.06 99 GLY A CA 1
ATOM 653 C C . GLY A 1 99 ? -21.158 2.273 -6.188 1.00 38.06 99 GLY A C 1
ATOM 654 O O . GLY A 1 99 ? -20.365 1.551 -5.586 1.00 38.06 99 GLY A O 1
ATOM 655 N N . LYS A 1 100 ? -22.481 2.144 -6.153 1.00 36.91 100 LYS A N 1
ATOM 656 C CA . LYS A 1 100 ? -23.254 1.107 -5.479 1.00 36.91 100 LYS A CA 1
ATOM 657 C C . LYS A 1 100 ? -22.666 -0.267 -5.813 1.00 36.91 100 LYS A C 1
ATOM 659 O O . LYS A 1 100 ? -22.429 -0.562 -6.980 1.00 36.91 100 LYS A O 1
ATOM 664 N N . ASN A 1 101 ? -22.426 -1.074 -4.785 1.00 37.75 101 ASN A N 1
ATOM 665 C CA . ASN A 1 101 ? -22.255 -2.507 -4.970 1.00 37.75 101 ASN A CA 1
ATOM 666 C C . ASN A 1 101 ? -23.626 -3.034 -5.417 1.00 37.75 101 ASN A C 1
ATOM 668 O O . ASN A 1 101 ? -24.582 -2.896 -4.655 1.00 37.75 101 ASN A O 1
ATOM 672 N N . GLU A 1 102 ? -23.728 -3.539 -6.641 1.00 40.38 102 GLU A N 1
ATOM 673 C CA . GLU A 1 102 ? -24.840 -4.397 -7.049 1.00 40.38 102 GLU A CA 1
ATOM 674 C C . GLU A 1 102 ? -24.439 -5.843 -6.729 1.00 40.38 102 GLU A C 1
ATOM 676 O O . GLU A 1 102 ? -23.366 -6.279 -7.149 1.00 40.38 102 GLU A O 1
ATOM 681 N N . ASP A 1 103 ? -25.266 -6.447 -5.869 1.00 33.78 103 ASP A N 1
ATOM 682 C CA . ASP A 1 103 ? -25.533 -7.860 -5.541 1.00 33.78 103 ASP A CA 1
ATOM 683 C C . ASP A 1 103 ? -24.494 -8.950 -5.873 1.00 33.78 103 ASP A C 1
ATOM 685 O O . ASP A 1 103 ? -24.208 -9.218 -7.063 1.00 33.78 103 ASP A O 1
#

Radius of gyration: 13.86 Å; chains: 1; bounding box: 38×32×39 Å